Protein AF-0000000080269455 (afdb_homodimer)

Sequence (176 aa):
MIITDNETVNAAEDLIRRHKEQRPEKPRTVQAILARYNQAISQYQDLMQAQVDNREQRVMLYSEIKTLGWCLGREEAKIVKEINTPVKMIITDNETVNAAEDLIRRHKEQRPEKPRTVQAILARYNQAISQYQDLMQAQVDNREQRVMLYSEIKTLGWCLGREEAKIVKEINTPVK

Nearest PDB structures (foldseek):
  2js5-assembly1_B  TM=6.757E-01  e=8.408E+00  Methylococcus capsulatus
  2js5-assembly1_B  TM=6.756E-01  e=8.408E+00  Methylococcus capsulatus

Foldseek 3Di:
DPCPDPVVVVVVVVVCVVVVVVPDDDDDDLVVLVVVLVVLLQVLVVVVPDPDPPPVVNVVSLVSNQVSCVVNVHDPVVSVVSSPDDDD/DPCPDPVVVVVVVVVCVVVVVVPDDDDDDLVVLVVVLVVLLQVLVVVVPDPDPPPVVNVVSLVSNQVSCVVNVHDPVVSVVSSPDDDD

Organism: Selenomonas ruminantium (NCBI:txid971)

Radius of gyration: 21.66 Å; Cα contacts (8 Å, |Δi|>4): 155; chains: 2; bounding box: 38×46×92 Å

pLDDT: mean 83.32, std 17.13, range [28.56, 98.62]

Structure (mmCIF, N/CA/C/O backbone):
data_AF-0000000080269455-model_v1
#
loop_
_entity.id
_entity.type
_entity.pdbx_description
1 polymer 'Uncharacterized protein'
#
loop_
_atom_site.group_PDB
_atom_site.id
_atom_site.type_symbol
_atom_site.label_atom_id
_atom_site.label_alt_id
_atom_site.label_comp_id
_atom_site.label_asym_id
_atom_site.label_entity_id
_atom_site.label_seq_id
_atom_site.pdbx_PDB_ins_code
_atom_site.Cartn_x
_atom_site.Cartn_y
_atom_site.Cartn_z
_atom_site.occupancy
_atom_site.B_iso_or_equiv
_atom_site.auth_seq_id
_atom_site.auth_comp_id
_atom_site.auth_asym_id
_atom_site.auth_atom_id
_atom_site.pdbx_PDB_model_num
ATOM 1 N N . MET A 1 1 ? 16.5 13.227 45.312 1 29.19 1 MET A N 1
ATOM 2 C CA . MET A 1 1 ? 15.383 12.953 44.406 1 29.19 1 MET A CA 1
ATOM 3 C C . MET A 1 1 ? 15.5 13.758 43.125 1 29.19 1 MET A C 1
ATOM 5 O O . MET A 1 1 ? 15.508 14.984 43.156 1 29.19 1 MET A O 1
ATOM 9 N N . ILE A 1 2 ? 16.328 13.305 42.062 1 39.25 2 ILE A N 1
ATOM 10 C CA . ILE A 1 2 ? 16.594 14.031 40.844 1 39.25 2 ILE A CA 1
ATOM 11 C C . ILE A 1 2 ? 15.273 14.453 40.188 1 39.25 2 ILE A C 1
ATOM 13 O O . ILE A 1 2 ? 14.445 13.609 39.844 1 39.25 2 ILE A O 1
ATOM 17 N N . ILE A 1 3 ? 14.625 15.516 40.562 1 45.03 3 ILE A N 1
ATOM 18 C CA . ILE A 1 3 ? 13.414 16.125 40.031 1 45.03 3 ILE A CA 1
ATOM 19 C C . ILE A 1 3 ? 13.586 16.391 38.531 1 45.03 3 ILE A C 1
ATOM 21 O O . ILE A 1 3 ? 14.375 17.25 38.125 1 45.03 3 ILE A O 1
ATOM 25 N N . THR A 1 4 ? 13.719 15.406 37.75 1 55 4 THR A N 1
ATOM 26 C CA . THR A 1 4 ? 13.719 15.625 36.312 1 55 4 THR A CA 1
ATOM 27 C C . THR A 1 4 ? 12.469 16.375 35.875 1 55 4 THR A C 1
ATOM 29 O O . THR A 1 4 ? 11.344 15.906 36.094 1 55 4 THR A O 1
ATOM 32 N N . ASP A 1 5 ? 12.5 17.672 35.875 1 55.44 5 ASP A N 1
ATOM 33 C CA . ASP A 1 5 ? 11.43 18.625 35.594 1 55.44 5 ASP A CA 1
ATOM 34 C C . ASP A 1 5 ? 10.711 18.266 34.312 1 55.44 5 ASP A C 1
ATOM 36 O O . ASP A 1 5 ? 11.336 17.844 33.344 1 55.44 5 ASP A O 1
ATOM 40 N N . ASN A 1 6 ? 9.469 17.984 34.438 1 66.44 6 ASN A N 1
ATOM 41 C CA . ASN A 1 6 ? 8.523 17.641 33.406 1 66.44 6 ASN A CA 1
ATOM 42 C C . ASN A 1 6 ? 8.789 18.453 32.125 1 66.44 6 ASN A C 1
ATOM 44 O O . ASN A 1 6 ? 8.594 17.953 31.016 1 66.44 6 ASN A O 1
ATOM 48 N N . GLU A 1 7 ? 9.297 19.625 32.344 1 65.38 7 GLU A N 1
ATOM 49 C CA . GLU A 1 7 ? 9.555 20.5 31.203 1 65.38 7 GLU A CA 1
ATOM 50 C C . GLU A 1 7 ? 10.727 20 30.375 1 65.38 7 GLU A C 1
ATOM 52 O O . GLU A 1 7 ? 10.695 20.062 29.141 1 65.38 7 GLU A O 1
ATOM 57 N N . THR A 1 8 ? 11.641 19.594 31.094 1 67.5 8 THR A N 1
ATOM 58 C CA . THR A 1 8 ? 12.836 19.078 30.422 1 67.5 8 THR A CA 1
ATOM 59 C C . THR A 1 8 ? 12.523 17.797 29.672 1 67.5 8 THR A C 1
ATOM 61 O O . THR A 1 8 ? 13.008 17.594 28.562 1 67.5 8 THR A O 1
ATOM 64 N N . VAL A 1 9 ? 11.672 16.969 30.375 1 64.81 9 VAL A N 1
ATOM 65 C CA . VAL A 1 9 ? 11.273 15.727 29.734 1 64.81 9 VAL A CA 1
ATOM 66 C C . VAL A 1 9 ? 10.438 16.031 28.484 1 64.81 9 VAL A C 1
ATOM 68 O O . VAL A 1 9 ? 10.625 15.398 27.438 1 64.81 9 VAL A O 1
ATOM 71 N N . ASN A 1 10 ? 9.625 17 28.594 1 64.94 10 ASN A N 1
ATOM 72 C CA . ASN A 1 10 ? 8.812 17.391 27.453 1 64.94 10 ASN A CA 1
ATOM 73 C C . ASN A 1 10 ? 9.664 17.984 26.328 1 64.94 10 ASN A C 1
ATOM 75 O O . ASN A 1 10 ? 9.422 17.719 25.156 1 64.94 10 ASN A O 1
ATOM 79 N N . ALA A 1 11 ? 10.594 18.75 26.812 1 66.81 11 ALA A N 1
ATOM 80 C CA . ALA A 1 11 ? 11.508 19.359 25.844 1 66.81 11 ALA A CA 1
ATOM 81 C C . ALA A 1 11 ? 12.344 18.297 25.141 1 66.81 11 ALA A C 1
ATOM 83 O O . ALA A 1 11 ? 12.594 18.375 23.922 1 66.81 11 ALA A O 1
ATOM 84 N N . ALA A 1 12 ? 12.82 17.375 25.906 1 66.25 12 ALA A N 1
ATOM 85 C CA . ALA A 1 12 ? 13.602 16.297 25.344 1 66.25 12 ALA A CA 1
ATOM 86 C C . ALA A 1 12 ? 12.758 15.438 24.406 1 66.25 12 ALA A C 1
ATOM 88 O O . ALA A 1 12 ? 13.227 15.031 23.344 1 66.25 12 ALA A O 1
ATOM 89 N N . GLU A 1 13 ? 11.531 15.18 24.766 1 62.47 13 GLU A N 1
ATOM 90 C CA . GLU A 1 13 ? 10.625 14.422 23.906 1 62.47 13 GLU A CA 1
ATOM 91 C C . GLU A 1 13 ? 10.344 15.156 22.594 1 62.47 13 GLU A C 1
ATOM 93 O O . GLU A 1 13 ? 10.289 14.547 21.531 1 62.47 13 GLU A O 1
ATOM 98 N N . ASP A 1 14 ? 10.227 16.453 22.766 1 59.59 14 ASP A N 1
ATOM 99 C CA . ASP A 1 14 ? 10.016 17.297 21.578 1 59.59 14 ASP A CA 1
ATOM 100 C C . ASP A 1 14 ? 11.242 17.266 20.672 1 59.59 14 ASP A C 1
ATOM 102 O O . ASP A 1 14 ? 11.109 17.219 19.453 1 59.59 14 ASP A O 1
ATOM 106 N N . LEU A 1 15 ? 12.375 17.422 21.344 1 61.53 15 LEU A N 1
ATOM 107 C CA . LEU A 1 15 ? 13.617 17.359 20.578 1 61.53 15 LEU A CA 1
ATOM 108 C C . LEU A 1 15 ? 13.758 16.016 19.875 1 61.53 15 LEU A C 1
ATOM 110 O O . LEU A 1 15 ? 14.18 15.953 18.719 1 61.53 15 LEU A O 1
ATOM 114 N N . ILE A 1 16 ? 13.508 15 20.672 1 58.75 16 ILE A N 1
ATOM 115 C CA . ILE A 1 16 ? 13.57 13.656 20.109 1 58.75 16 ILE A CA 1
ATOM 116 C C . ILE A 1 16 ? 12.562 13.531 18.969 1 58.75 16 ILE A C 1
ATOM 118 O O . ILE A 1 16 ? 12.875 12.969 17.922 1 58.75 16 ILE A O 1
ATOM 122 N N . ARG A 1 17 ? 11.391 14.047 19.219 1 57.94 17 ARG A N 1
ATOM 123 C CA . ARG A 1 17 ? 10.367 14.039 18.172 1 57.94 17 ARG A CA 1
ATOM 124 C C . ARG A 1 17 ? 10.82 14.836 16.953 1 57.94 17 ARG A C 1
ATOM 126 O O . ARG A 1 17 ? 10.672 14.383 15.828 1 57.94 17 ARG A O 1
ATOM 133 N N . ARG A 1 18 ? 11.297 16.047 17.25 1 56.91 18 ARG A N 1
ATOM 134 C CA . ARG A 1 18 ? 11.812 16.875 16.156 1 56.91 18 ARG A CA 1
ATOM 135 C C . ARG A 1 18 ? 12.953 16.172 15.43 1 56.91 18 ARG A C 1
ATOM 137 O O . ARG A 1 18 ? 13.031 16.234 14.203 1 56.91 18 ARG A O 1
ATOM 144 N N . HIS A 1 19 ? 13.812 15.711 16.297 1 57.62 19 HIS A N 1
ATOM 145 C CA . HIS A 1 19 ? 14.93 15 15.695 1 57.62 19 HIS A CA 1
ATOM 146 C C . HIS A 1 19 ? 14.453 13.781 14.906 1 57.62 19 HIS A C 1
ATOM 148 O O . HIS A 1 19 ? 14.992 13.477 13.844 1 57.62 19 HIS A O 1
ATOM 154 N N . LYS A 1 20 ? 13.656 13.125 15.68 1 56.22 20 LYS A N 1
ATOM 155 C CA . LYS A 1 20 ? 13.07 11.977 14.992 1 56.22 20 LYS A CA 1
ATOM 156 C C . LYS A 1 20 ? 12.344 12.414 13.719 1 56.22 20 LYS A C 1
ATOM 158 O O . LYS A 1 20 ? 12.438 11.742 12.688 1 56.22 20 LYS A O 1
ATOM 163 N N . GLU A 1 21 ? 11.539 13.445 13.969 1 56.03 21 GLU A N 1
ATOM 164 C CA . GLU A 1 21 ? 10.836 14.016 12.828 1 56.03 21 GLU A CA 1
ATOM 165 C C . GLU A 1 21 ? 11.812 14.492 11.758 1 56.03 21 GLU A C 1
ATOM 167 O O . GLU A 1 21 ? 11.484 14.531 10.57 1 56.03 21 GLU A O 1
ATOM 172 N N . GLN A 1 22 ? 12.914 14.961 12.367 1 56.25 22 GLN A N 1
ATOM 173 C CA . GLN A 1 22 ? 13.93 15.5 11.461 1 56.25 22 GLN A CA 1
ATOM 174 C C . GLN A 1 22 ? 14.82 14.391 10.914 1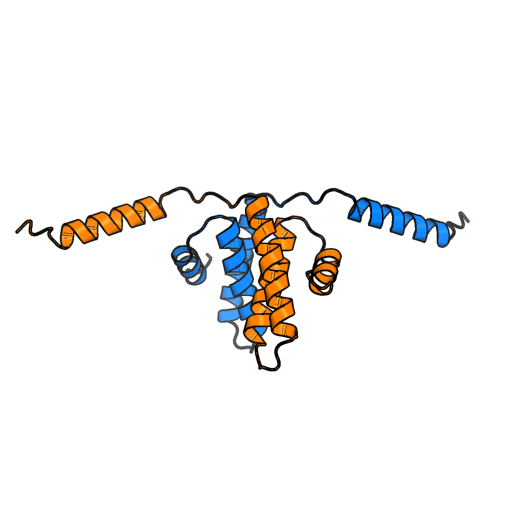 56.25 22 GLN A C 1
ATOM 176 O O . GLN A 1 22 ? 15.688 14.641 10.07 1 56.25 22 GLN A O 1
ATOM 181 N N . ARG A 1 23 ? 14.82 13.336 11.633 1 58.88 23 ARG A N 1
ATOM 182 C CA . ARG A 1 23 ? 15.688 12.312 11.047 1 58.88 23 ARG A CA 1
ATOM 183 C C . ARG A 1 23 ? 15.227 11.938 9.641 1 58.88 23 ARG A C 1
ATOM 185 O O . ARG A 1 23 ? 14.031 11.758 9.406 1 58.88 23 ARG A O 1
ATOM 192 N N . PRO A 1 24 ? 16.156 11.961 8.812 1 66.31 24 PRO A N 1
ATOM 193 C CA . PRO A 1 24 ? 15.805 11.688 7.414 1 66.31 24 PRO A CA 1
ATOM 194 C C . PRO A 1 24 ? 15.07 10.359 7.242 1 66.31 24 PRO A C 1
ATOM 196 O O . PRO A 1 24 ? 15.438 9.359 7.867 1 66.31 24 PRO A O 1
ATOM 199 N N . GLU A 1 25 ? 13.93 10.406 6.844 1 80.56 25 GLU A N 1
ATOM 200 C CA . GLU A 1 25 ? 13.188 9.203 6.477 1 80.56 25 GLU A CA 1
ATOM 201 C C . GLU A 1 25 ? 14.008 8.305 5.559 1 80.56 25 GLU A C 1
ATOM 203 O O . GLU A 1 25 ? 14.562 8.773 4.562 1 80.56 25 GLU A O 1
ATOM 208 N N . LYS A 1 26 ? 14.352 7.133 6.125 1 90.81 26 LYS A N 1
ATOM 209 C CA . LYS A 1 26 ? 15.039 6.16 5.285 1 90.81 26 LYS A CA 1
ATOM 210 C C . LYS A 1 26 ? 14.062 5.164 4.676 1 90.81 26 LYS A C 1
ATOM 212 O O . LYS A 1 26 ? 13.336 4.477 5.398 1 90.81 26 LYS A O 1
ATOM 217 N N . PRO A 1 27 ? 14.008 5.145 3.334 1 94.62 27 PRO A N 1
ATOM 218 C CA . PRO A 1 27 ? 13.125 4.176 2.686 1 94.62 27 PRO A CA 1
ATOM 219 C C . PRO A 1 27 ? 13.406 2.736 3.104 1 94.62 27 PRO A C 1
ATOM 221 O O . PRO A 1 27 ? 14.555 2.395 3.402 1 94.62 27 PRO A O 1
ATOM 224 N N . ARG A 1 28 ? 12.383 1.957 3.164 1 95.75 28 ARG A N 1
ATOM 225 C CA . ARG A 1 28 ? 12.523 0.536 3.469 1 95.75 28 ARG A CA 1
ATOM 226 C C . ARG A 1 28 ? 13.297 -0.187 2.371 1 95.75 28 ARG A C 1
ATOM 228 O O . ARG A 1 28 ? 13.203 0.174 1.196 1 95.75 28 ARG A O 1
ATOM 235 N N . THR A 1 29 ? 14.023 -1.188 2.855 1 94.62 29 THR A N 1
ATOM 236 C CA . THR A 1 29 ? 14.75 -2.008 1.895 1 94.62 29 THR A CA 1
ATOM 237 C C . THR A 1 29 ? 13.797 -2.891 1.098 1 94.62 29 THR A C 1
ATOM 239 O O . THR A 1 29 ? 12.664 -3.127 1.522 1 94.62 29 THR A O 1
ATOM 242 N N . VAL A 1 30 ? 14.25 -3.314 0.017 1 93.94 30 VAL A N 1
ATOM 243 C CA . VAL A 1 30 ? 13.461 -4.211 -0.82 1 93.94 30 VAL A CA 1
ATOM 244 C C . VAL A 1 30 ? 13.102 -5.469 -0.034 1 93.94 30 VAL A C 1
ATOM 246 O O . VAL A 1 30 ? 11.992 -5.984 -0.152 1 93.94 30 VAL A O 1
ATOM 249 N N . GLN A 1 31 ? 14.047 -5.984 0.737 1 96.06 31 GLN A N 1
ATOM 250 C CA . GLN A 1 31 ? 13.812 -7.18 1.538 1 96.06 31 GLN A CA 1
ATOM 251 C C . GLN A 1 31 ? 12.68 -6.961 2.533 1 96.06 31 GLN A C 1
ATOM 253 O O . GLN A 1 31 ? 11.836 -7.84 2.73 1 96.06 31 GLN A O 1
ATOM 258 N N . ALA A 1 32 ? 12.695 -5.801 3.088 1 97.06 32 ALA A N 1
ATOM 259 C CA . ALA A 1 32 ? 11.633 -5.469 4.035 1 97.06 32 ALA A CA 1
ATOM 260 C C . ALA A 1 32 ? 10.281 -5.395 3.334 1 97.06 32 ALA A C 1
ATOM 262 O O . ALA A 1 32 ? 9.273 -5.879 3.859 1 97.06 32 ALA A O 1
ATOM 263 N N . ILE A 1 33 ? 10.289 -4.773 2.201 1 97.81 33 ILE A N 1
ATOM 264 C CA . ILE A 1 33 ? 9.062 -4.645 1.428 1 97.81 33 ILE A CA 1
ATOM 265 C C . ILE A 1 33 ? 8.562 -6.027 1.013 1 97.81 33 ILE A C 1
ATOM 267 O O . ILE A 1 33 ? 7.367 -6.32 1.115 1 97.81 33 ILE A O 1
ATOM 271 N N . LEU A 1 34 ? 9.477 -6.91 0.673 1 96.69 34 LEU A N 1
ATOM 272 C CA . LEU A 1 34 ? 9.109 -8.273 0.286 1 96.69 34 LEU A CA 1
ATOM 273 C C . LEU A 1 34 ? 8.539 -9.039 1.473 1 96.69 34 LEU A C 1
ATOM 275 O O . LEU A 1 34 ? 7.551 -9.766 1.329 1 96.69 34 LEU A O 1
ATOM 279 N N . ALA A 1 35 ? 9.148 -8.961 2.539 1 98 35 ALA A N 1
ATOM 280 C CA . ALA A 1 35 ? 8.664 -9.641 3.736 1 98 35 ALA A CA 1
ATOM 281 C C . ALA A 1 35 ? 7.242 -9.211 4.078 1 98 35 ALA A C 1
ATOM 283 O O . ALA A 1 35 ? 6.391 -10.047 4.387 1 98 35 ALA A O 1
ATOM 284 N N . ARG A 1 36 ? 6.953 -7.914 4.027 1 98.31 36 ARG A N 1
ATOM 285 C CA . ARG A 1 36 ? 5.621 -7.398 4.316 1 98.31 36 ARG A CA 1
ATOM 286 C C . ARG A 1 36 ? 4.617 -7.848 3.26 1 98.31 36 ARG A C 1
ATOM 288 O O . ARG A 1 36 ? 3.457 -8.125 3.574 1 98.31 36 ARG A O 1
ATOM 295 N N . TYR A 1 37 ? 5.098 -7.91 2.111 1 98.06 37 TYR A N 1
ATOM 296 C CA . TYR A 1 37 ? 4.266 -8.383 1.01 1 98.06 37 TYR A CA 1
ATOM 297 C C . TYR A 1 37 ? 3.785 -9.805 1.261 1 98.06 37 TYR A C 1
ATOM 299 O O . TYR A 1 37 ? 2.586 -10.086 1.193 1 98.06 37 TYR A O 1
ATOM 307 N N . ASN A 1 38 ? 4.66 -10.625 1.57 1 97.44 38 ASN A N 1
ATOM 308 C CA . ASN A 1 38 ? 4.324 -12.016 1.834 1 97.44 38 ASN A CA 1
ATOM 309 C C . ASN A 1 38 ? 3.432 -12.156 3.062 1 97.44 38 ASN A C 1
ATOM 311 O O . ASN A 1 38 ? 2.49 -12.953 3.064 1 97.44 38 ASN A O 1
ATOM 315 N N . GLN A 1 39 ? 3.729 -11.438 4.059 1 97.94 39 GLN A N 1
ATOM 316 C CA . GLN A 1 39 ? 2.92 -11.445 5.273 1 97.94 39 GLN A CA 1
ATOM 317 C C . GLN A 1 39 ? 1.487 -11.016 4.984 1 97.94 39 GLN A C 1
ATOM 319 O O . GLN A 1 39 ? 0.536 -11.625 5.477 1 97.94 39 GLN A O 1
ATOM 324 N N . ALA A 1 40 ? 1.339 -9.945 4.215 1 97.94 40 ALA A N 1
ATOM 325 C CA . ALA A 1 40 ? 0.015 -9.43 3.879 1 97.94 40 ALA A CA 1
ATOM 326 C C . ALA A 1 40 ? -0.793 -10.453 3.094 1 97.94 40 ALA A C 1
ATOM 328 O O . ALA A 1 40 ? -1.994 -10.617 3.324 1 97.94 40 ALA A O 1
ATOM 329 N N . ILE A 1 41 ? -0.141 -11.133 2.197 1 97.62 41 ILE A N 1
ATOM 330 C CA . ILE A 1 41 ? -0.819 -12.164 1.418 1 97.62 41 ILE A CA 1
ATOM 331 C C . ILE A 1 41 ? -1.335 -13.258 2.348 1 97.62 41 ILE A C 1
ATOM 333 O O . ILE A 1 41 ? -2.49 -13.68 2.242 1 97.62 41 ILE A O 1
ATOM 337 N N . SER A 1 42 ? -0.46 -13.711 3.221 1 96.5 42 SER A N 1
ATOM 338 C CA . SER A 1 42 ? -0.854 -14.734 4.176 1 96.5 42 SER A CA 1
ATOM 339 C C . SER A 1 42 ? -2.051 -14.289 5.008 1 96.5 42 SER A C 1
ATOM 341 O O . SER A 1 42 ? -3.004 -15.055 5.191 1 96.5 42 SER A O 1
ATOM 343 N N . GLN A 1 43 ? -2.061 -13.109 5.5 1 96 43 GLN A N 1
ATOM 344 C CA . GLN A 1 43 ? -3.148 -12.57 6.309 1 96 43 GLN A CA 1
ATOM 345 C C . GLN A 1 43 ? -4.445 -12.492 5.504 1 96 43 GLN A C 1
ATOM 347 O O . GLN A 1 43 ? -5.52 -12.797 6.02 1 96 43 GLN A O 1
ATOM 352 N N . TYR A 1 44 ? -4.297 -12.062 4.312 1 95.81 44 TYR A N 1
ATOM 353 C CA . TYR A 1 44 ? -5.465 -11.961 3.445 1 95.81 44 TYR A CA 1
ATOM 354 C C . TYR A 1 44 ? -6.105 -13.32 3.223 1 95.81 44 TYR A C 1
ATOM 356 O O . TYR A 1 44 ? -7.328 -13.469 3.326 1 95.81 44 TYR A O 1
ATOM 364 N N . GLN A 1 45 ? -5.281 -14.289 2.918 1 94.44 45 GLN A N 1
ATOM 365 C CA . GLN A 1 45 ? -5.777 -15.641 2.689 1 94.44 45 GLN A CA 1
ATOM 366 C C . GLN A 1 45 ? -6.434 -16.203 3.945 1 94.44 45 GLN A C 1
ATOM 368 O O . GLN A 1 45 ? -7.477 -16.859 3.865 1 94.44 45 GLN A O 1
ATOM 373 N N . ASP A 1 46 ? -5.863 -15.945 5.082 1 93.12 46 ASP A N 1
ATOM 374 C CA . ASP A 1 46 ? -6.461 -16.359 6.348 1 93.12 46 ASP A CA 1
ATOM 375 C C . ASP A 1 46 ? -7.84 -15.734 6.535 1 93.12 46 ASP A C 1
ATOM 377 O O . ASP A 1 46 ? -8.781 -16.406 6.953 1 93.12 46 ASP A O 1
ATOM 381 N N . LEU A 1 47 ? -7.926 -14.398 6.223 1 92.38 47 LEU A N 1
ATOM 382 C CA . LEU A 1 47 ? -9.188 -13.68 6.387 1 92.38 47 LEU A CA 1
ATOM 383 C C . LEU A 1 47 ? -10.25 -14.227 5.434 1 92.38 47 LEU A C 1
ATOM 385 O O . LEU A 1 47 ? -11.43 -14.266 5.777 1 92.38 47 LEU A O 1
ATOM 389 N N . MET A 1 48 ? -9.789 -14.586 4.281 1 90.5 48 MET A N 1
ATOM 390 C CA . MET A 1 48 ? -10.711 -15.117 3.285 1 90.5 48 MET A CA 1
ATOM 391 C C . MET A 1 48 ? -11.32 -16.438 3.75 1 90.5 48 MET A C 1
ATOM 393 O O . MET A 1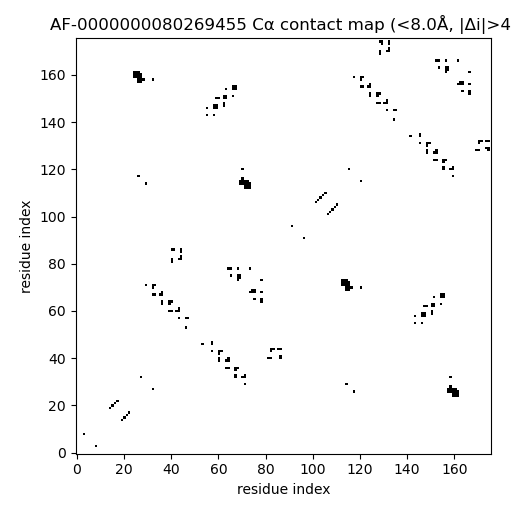 48 ? -12.461 -16.75 3.404 1 90.5 48 MET A O 1
ATOM 397 N N . GLN A 1 49 ? -10.625 -17.125 4.531 1 88.56 49 GLN A N 1
ATOM 398 C CA . GLN A 1 49 ? -11.094 -18.406 5.031 1 88.56 49 GLN A CA 1
ATOM 399 C C . GLN A 1 49 ? -11.938 -18.234 6.289 1 88.56 49 GLN A C 1
ATOM 401 O O . GLN A 1 49 ? -12.672 -19.156 6.68 1 88.56 49 GLN A O 1
ATOM 406 N N . ALA A 1 50 ? -11.836 -17.031 6.809 1 83.88 50 ALA A N 1
ATOM 407 C CA . ALA A 1 50 ? -12.547 -16.797 8.062 1 83.88 50 ALA A CA 1
ATOM 408 C C . ALA A 1 50 ? -14.039 -16.594 7.816 1 83.88 50 ALA A C 1
ATOM 410 O O . ALA A 1 50 ? -14.438 -16.078 6.777 1 83.88 50 ALA A O 1
ATOM 411 N N . GLN A 1 51 ? -14.883 -17.078 8.539 1 76 51 GLN A N 1
ATOM 412 C CA . GLN A 1 51 ? -16.344 -17.047 8.461 1 76 51 GLN A CA 1
ATOM 413 C C . GLN A 1 51 ? -16.906 -15.789 9.102 1 76 51 GLN A C 1
ATOM 415 O O . GLN A 1 51 ? -18.062 -15.758 9.523 1 76 51 GLN A O 1
ATOM 420 N N . VAL A 1 52 ? -16.156 -14.75 9.273 1 77.56 52 VAL A N 1
ATOM 421 C CA . VAL A 1 52 ? -16.625 -13.5 9.867 1 77.56 52 VAL A CA 1
ATOM 422 C C . VAL A 1 52 ? -16.562 -12.375 8.828 1 77.56 52 VAL A C 1
ATOM 424 O O . VAL A 1 52 ? -15.797 -12.469 7.859 1 77.56 52 VAL A O 1
ATOM 427 N N . ASP A 1 53 ? -17.484 -11.406 9.023 1 79.31 53 ASP A N 1
ATOM 428 C CA . ASP A 1 53 ? -17.469 -10.25 8.125 1 79.31 53 ASP A CA 1
ATOM 429 C C . ASP A 1 53 ? -16.219 -9.406 8.328 1 79.31 53 ASP A C 1
ATOM 431 O O . ASP A 1 53 ? -16.094 -8.711 9.336 1 79.31 53 ASP A O 1
ATOM 435 N N . ASN A 1 54 ? -15.234 -9.539 7.48 1 86.44 54 ASN A N 1
ATOM 436 C CA . ASN A 1 54 ? -13.969 -8.82 7.508 1 86.44 54 ASN A CA 1
ATOM 437 C C . ASN A 1 54 ? -13.719 -8.086 6.195 1 86.44 54 ASN A C 1
ATOM 439 O O . ASN A 1 54 ? -12.57 -7.98 5.75 1 86.44 54 ASN A O 1
ATOM 443 N N . ARG A 1 55 ? -14.75 -7.57 5.684 1 87.19 55 ARG A N 1
ATOM 444 C CA . ARG A 1 55 ? -14.633 -7.023 4.336 1 87.19 55 ARG A CA 1
ATOM 445 C C . ARG A 1 55 ? -13.656 -5.855 4.297 1 87.19 55 ARG A C 1
ATOM 447 O O . ARG A 1 55 ? -12.789 -5.797 3.426 1 87.19 55 ARG A O 1
ATOM 454 N N . GLU A 1 56 ? -13.805 -4.906 5.258 1 89.69 56 GLU A N 1
ATOM 455 C CA . GLU A 1 56 ? -12.938 -3.732 5.25 1 89.69 56 GLU A CA 1
ATOM 456 C C . GLU A 1 56 ? -11.477 -4.125 5.422 1 89.69 56 GLU A C 1
ATOM 458 O O . GLU A 1 56 ? -10.602 -3.586 4.746 1 89.69 56 GLU A O 1
ATOM 463 N N . GLN A 1 57 ? -11.234 -5.043 6.285 1 92.88 57 GLN A N 1
ATOM 464 C CA . GLN A 1 57 ? -9.867 -5.516 6.488 1 92.88 57 GLN A CA 1
ATOM 465 C C . GLN A 1 57 ? -9.32 -6.176 5.227 1 92.88 57 GLN A C 1
ATOM 467 O O . GLN A 1 57 ? -8.164 -5.957 4.859 1 92.88 57 GLN A O 1
ATOM 472 N N . ARG A 1 58 ? -10.188 -6.91 4.559 1 93.88 58 ARG A N 1
ATOM 473 C CA . ARG A 1 58 ? -9.773 -7.57 3.324 1 93.88 58 ARG A CA 1
ATOM 474 C C . ARG A 1 58 ? -9.453 -6.547 2.238 1 93.88 58 ARG A C 1
ATOM 476 O O . ARG A 1 58 ? -8.461 -6.688 1.521 1 93.88 58 ARG A O 1
ATOM 483 N N . VAL A 1 59 ? -10.281 -5.543 2.18 1 94.56 59 VAL A N 1
ATOM 484 C CA . VAL A 1 59 ? -10.078 -4.492 1.188 1 94.56 59 VAL A CA 1
ATOM 485 C C . VAL A 1 59 ? -8.766 -3.758 1.474 1 94.56 59 VAL A C 1
ATOM 487 O O . VAL A 1 59 ? -7.984 -3.488 0.557 1 94.56 59 VAL A O 1
ATOM 490 N N . MET A 1 60 ? -8.492 -3.514 2.756 1 96.69 60 MET A N 1
ATOM 491 C CA . MET A 1 60 ? -7.266 -2.828 3.15 1 96.69 60 MET A CA 1
ATOM 492 C C . MET A 1 60 ? -6.039 -3.682 2.838 1 96.69 60 MET A C 1
ATOM 494 O O . MET A 1 60 ? -5.051 -3.18 2.301 1 96.69 60 MET A O 1
ATOM 498 N N . LEU A 1 61 ? -6.188 -4.945 3.107 1 96.88 61 LEU A N 1
ATOM 499 C CA . LEU A 1 61 ? -5.066 -5.848 2.865 1 96.88 61 LEU A CA 1
ATOM 500 C C . LEU A 1 61 ? -4.82 -6.02 1.371 1 96.88 61 LEU A C 1
ATOM 502 O O . LEU A 1 61 ? -3.672 -6.059 0.927 1 96.88 61 LEU A O 1
ATOM 506 N N . TYR A 1 62 ? -5.887 -6.145 0.636 1 97 62 TYR A N 1
ATOM 507 C CA . TYR A 1 62 ? -5.762 -6.258 -0.813 1 97 62 TYR A CA 1
ATOM 508 C C . TYR A 1 62 ? -5.043 -5.043 -1.394 1 97 62 TYR A C 1
ATOM 510 O O . TYR A 1 62 ? -4.133 -5.188 -2.211 1 97 62 TYR A O 1
ATOM 518 N N . SER A 1 63 ? -5.414 -3.904 -0.979 1 97.94 63 SER A N 1
ATOM 519 C CA . SER A 1 63 ? -4.762 -2.678 -1.43 1 97.94 63 SER A CA 1
ATOM 520 C C . SER A 1 63 ? -3.293 -2.652 -1.027 1 97.94 63 SER A C 1
ATOM 522 O O . SER A 1 63 ? -2.436 -2.244 -1.813 1 97.94 63 SER A O 1
ATOM 524 N N . GLU A 1 64 ? -2.988 -3.016 0.168 1 98.56 64 GLU A N 1
ATOM 525 C CA . GLU A 1 64 ? -1.607 -3.094 0.639 1 98.56 64 GLU A CA 1
ATOM 526 C C . GLU A 1 64 ? -0.778 -4.027 -0.238 1 98.56 64 GLU A C 1
ATOM 528 O O . GLU A 1 64 ? 0.325 -3.674 -0.66 1 98.56 64 GLU A O 1
ATOM 533 N N . ILE A 1 65 ? -1.349 -5.184 -0.49 1 98.56 65 ILE A N 1
ATOM 534 C CA . ILE A 1 65 ? -0.646 -6.172 -1.3 1 98.56 65 ILE A CA 1
ATOM 535 C C . ILE A 1 65 ? -0.371 -5.602 -2.689 1 98.56 65 ILE A C 1
ATOM 537 O O . ILE A 1 65 ? 0.751 -5.688 -3.191 1 98.56 65 ILE A O 1
ATOM 541 N N . LYS A 1 66 ? -1.361 -5.027 -3.295 1 98.19 66 LYS A N 1
ATOM 542 C CA . LYS A 1 66 ? -1.205 -4.434 -4.621 1 98.19 66 LYS A CA 1
ATOM 543 C C . LYS A 1 66 ? -0.14 -3.342 -4.613 1 98.19 66 LYS A C 1
ATOM 545 O O . LYS A 1 66 ? 0.673 -3.254 -5.535 1 98.19 66 LYS A O 1
ATOM 550 N N . THR A 1 67 ? -0.114 -2.537 -3.578 1 98.62 67 THR A N 1
ATOM 551 C CA . THR A 1 67 ? 0.829 -1.433 -3.443 1 98.62 67 THR A CA 1
ATOM 552 C C . THR A 1 67 ? 2.25 -1.956 -3.246 1 98.62 67 THR A C 1
ATOM 554 O O . THR A 1 67 ? 3.182 -1.499 -3.91 1 98.62 67 THR A O 1
ATOM 557 N N . LEU A 1 68 ? 2.395 -2.896 -2.342 1 98.62 68 LEU A N 1
ATOM 558 C CA . LEU A 1 68 ? 3.701 -3.494 -2.102 1 98.62 68 LEU A CA 1
ATOM 559 C C . LEU A 1 68 ? 4.223 -4.188 -3.355 1 98.62 68 LEU A C 1
ATOM 561 O O . LEU A 1 68 ? 5.398 -4.055 -3.701 1 98.62 68 LEU A O 1
ATOM 565 N N . GLY A 1 69 ? 3.344 -4.938 -4.012 1 98.31 69 GLY A N 1
ATOM 566 C CA . GLY A 1 69 ? 3.727 -5.547 -5.273 1 98.31 69 GLY A CA 1
ATOM 567 C C . GLY A 1 69 ? 4.211 -4.543 -6.301 1 98.31 69 GLY A C 1
ATOM 568 O O . GLY A 1 69 ? 5.215 -4.77 -6.977 1 98.31 69 GLY A O 1
ATOM 569 N N . TRP A 1 70 ? 3.502 -3.461 -6.426 1 97.56 70 TRP A N 1
ATOM 570 C CA . TRP A 1 70 ? 3.908 -2.381 -7.32 1 97.56 70 TRP A CA 1
ATOM 571 C C . TRP A 1 70 ? 5.289 -1.855 -6.945 1 97.56 70 TRP A C 1
ATOM 573 O O . TRP A 1 70 ? 6.133 -1.634 -7.816 1 97.56 70 TRP A O 1
ATOM 583 N N . CYS A 1 71 ? 5.57 -1.631 -5.672 1 97.94 71 CYS A N 1
ATOM 584 C CA . CYS A 1 71 ? 6.871 -1.159 -5.207 1 97.94 71 CYS A CA 1
ATOM 585 C C . CYS A 1 71 ? 7.977 -2.131 -5.602 1 97.94 71 CYS A C 1
ATOM 587 O O . CYS A 1 71 ? 9.102 -1.718 -5.879 1 97.94 71 CYS A O 1
ATOM 589 N N . LEU A 1 72 ? 7.637 -3.375 -5.59 1 97.31 72 LEU A N 1
ATOM 590 C CA . LEU A 1 72 ? 8.602 -4.422 -5.91 1 97.31 72 LEU A CA 1
ATOM 591 C C . LEU A 1 72 ? 8.781 -4.555 -7.418 1 97.31 72 LEU A C 1
ATOM 593 O O . LEU A 1 72 ? 9.688 -5.25 -7.883 1 97.31 72 LEU A O 1
ATOM 597 N N . GLY A 1 73 ? 7.902 -3.889 -8.148 1 95.94 73 GLY A N 1
ATOM 598 C CA . GLY A 1 73 ? 7.977 -3.965 -9.602 1 95.94 73 GLY A CA 1
ATOM 599 C C . GLY A 1 73 ? 7.227 -5.152 -10.18 1 95.94 73 GLY A C 1
ATOM 600 O O . GLY A 1 73 ? 7.457 -5.539 -11.32 1 95.94 73 GLY A O 1
ATOM 601 N N . ARG A 1 74 ? 6.32 -5.719 -9.445 1 94.56 74 ARG A N 1
ATOM 602 C CA . ARG A 1 74 ? 5.562 -6.883 -9.891 1 94.56 74 ARG A CA 1
ATOM 603 C C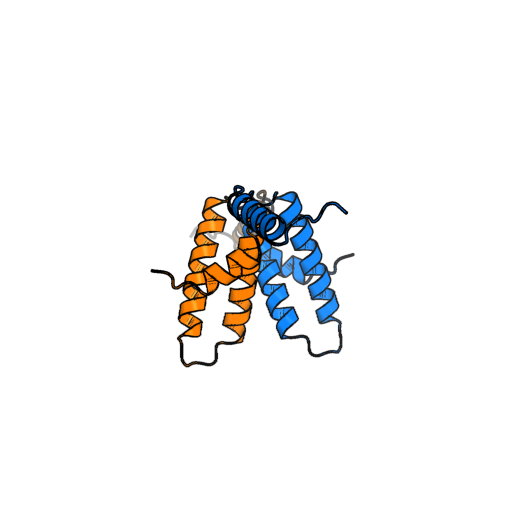 . ARG A 1 74 ? 4.406 -6.473 -10.797 1 94.56 74 ARG A C 1
ATOM 605 O O . ARG A 1 74 ? 3.773 -5.438 -10.57 1 94.56 74 ARG A O 1
ATOM 612 N N . GLU A 1 75 ? 4.176 -7.344 -11.695 1 92.19 75 GLU A N 1
ATOM 613 C CA . GLU A 1 75 ? 3 -7.145 -12.539 1 92.19 75 GLU A CA 1
ATOM 614 C C . GLU A 1 75 ? 1.721 -7.527 -11.805 1 92.19 75 GLU A C 1
ATOM 616 O O . GLU A 1 75 ? 1.712 -8.477 -11.016 1 92.19 75 GLU A O 1
ATOM 621 N N . GLU A 1 76 ? 0.678 -6.832 -12.195 1 91.62 76 GLU A N 1
ATOM 622 C CA . GLU A 1 76 ? -0.602 -7.047 -11.523 1 91.62 76 GLU A CA 1
ATOM 623 C C . GLU A 1 76 ? -1.053 -8.5 -11.648 1 91.62 76 GLU A C 1
ATOM 625 O O . GLU A 1 76 ? -1.559 -9.086 -10.688 1 91.62 76 GLU A O 1
ATOM 630 N N . ALA A 1 77 ? -0.912 -9.016 -12.781 1 90.75 77 ALA A N 1
ATOM 631 C CA . ALA A 1 77 ? -1.34 -10.391 -13.008 1 90.75 77 ALA A CA 1
ATOM 632 C C . ALA A 1 77 ? -0.609 -11.352 -12.062 1 90.75 77 ALA A C 1
ATOM 634 O O . ALA A 1 77 ? -1.198 -12.312 -11.57 1 90.75 77 ALA A O 1
ATOM 635 N N . LYS A 1 78 ? 0.607 -11.117 -11.859 1 91.75 78 LYS A N 1
ATOM 636 C CA . LYS A 1 78 ? 1.389 -11.945 -10.945 1 91.75 78 LYS A CA 1
ATOM 637 C C . LYS A 1 78 ? 0.914 -11.766 -9.508 1 91.75 78 LYS A C 1
ATOM 639 O O . LYS A 1 78 ? 0.813 -12.742 -8.758 1 91.75 78 LYS A O 1
ATOM 644 N N . ILE A 1 79 ? 0.626 -10.586 -9.117 1 94.56 79 ILE A N 1
ATOM 645 C CA . ILE A 1 79 ? 0.13 -10.297 -7.777 1 94.56 79 ILE A CA 1
ATOM 646 C C . ILE A 1 79 ? -1.161 -11.07 -7.527 1 94.56 79 ILE A C 1
ATOM 648 O O . ILE A 1 79 ? -1.306 -11.734 -6.496 1 94.56 79 ILE A O 1
ATOM 652 N N . VAL A 1 80 ? -2.023 -10.984 -8.453 1 93.38 80 VAL A N 1
ATOM 653 C CA . VAL A 1 80 ? -3.316 -11.648 -8.32 1 93.38 80 VAL A CA 1
ATOM 654 C C . VAL A 1 80 ? -3.113 -13.156 -8.211 1 93.38 80 VAL A C 1
ATOM 656 O O . VAL A 1 80 ? -3.758 -13.82 -7.395 1 93.38 80 VAL A O 1
ATOM 659 N N . LYS A 1 81 ? -2.221 -13.641 -8.977 1 93.38 81 LYS A N 1
ATOM 660 C CA . LYS A 1 81 ? -1.91 -15.062 -8.914 1 93.38 81 LYS A CA 1
ATOM 661 C C . LYS A 1 81 ? -1.364 -15.445 -7.539 1 93.38 81 LYS A C 1
ATOM 663 O O . LYS A 1 81 ? -1.757 -16.469 -6.969 1 93.38 81 LYS A O 1
ATOM 668 N N . GLU A 1 82 ? -0.5 -14.664 -7.078 1 93.25 82 GLU A N 1
ATOM 669 C CA . GLU A 1 82 ? 0.118 -14.953 -5.785 1 93.25 82 GLU A CA 1
ATOM 670 C C . GLU A 1 82 ? -0.907 -14.883 -4.656 1 93.25 82 GLU A C 1
ATOM 672 O O . GLU A 1 82 ? -0.857 -15.688 -3.719 1 93.25 82 GLU A O 1
ATOM 677 N N . ILE A 1 83 ? -1.848 -13.922 -4.719 1 94.38 83 ILE A N 1
ATOM 678 C CA . ILE A 1 83 ? -2.916 -13.797 -3.73 1 94.38 83 ILE A CA 1
ATOM 679 C C . ILE A 1 83 ? -3.744 -15.078 -3.703 1 94.38 83 ILE A C 1
ATOM 681 O O . ILE A 1 83 ? -4.172 -15.523 -2.637 1 94.38 83 ILE A O 1
ATOM 685 N N . ASN A 1 84 ? -3.883 -15.641 -4.832 1 91.25 84 ASN A N 1
ATOM 686 C CA . ASN A 1 84 ? -4.785 -16.781 -4.965 1 91.25 84 ASN A CA 1
ATOM 687 C C . ASN A 1 84 ? -4.043 -18.109 -4.801 1 91.25 84 ASN A C 1
ATOM 689 O O . ASN A 1 84 ? -4.656 -19.172 -4.848 1 91.25 84 ASN A O 1
ATOM 693 N N . THR A 1 85 ? -2.758 -17.984 -4.715 1 90 85 THR A N 1
ATOM 694 C CA . THR A 1 85 ? -1.964 -19.188 -4.465 1 90 85 THR A CA 1
ATOM 695 C C . THR A 1 85 ? -1.763 -19.406 -2.969 1 90 85 THR A C 1
ATOM 697 O O . THR A 1 85 ? -1.194 -18.547 -2.283 1 90 85 THR A O 1
ATOM 700 N N . PRO A 1 86 ? -2.166 -20.484 -2.439 1 86.31 86 PRO A N 1
ATOM 701 C CA . PRO A 1 86 ? -2.059 -20.734 -0.998 1 86.31 86 PRO A CA 1
ATOM 702 C C . PRO A 1 86 ? -0.618 -20.656 -0.496 1 86.31 86 PRO A C 1
ATOM 704 O O . PRO A 1 86 ? 0.29 -21.188 -1.143 1 86.31 86 PRO A O 1
ATOM 707 N N . VAL A 1 87 ? -0.48 -19.859 0.568 1 79.56 87 VAL A N 1
ATOM 708 C CA . VAL A 1 87 ? 0.823 -19.781 1.22 1 79.56 87 VAL A CA 1
ATOM 709 C C . VAL A 1 87 ? 1.052 -21.047 2.049 1 79.56 87 VAL A C 1
ATOM 711 O O . VAL A 1 87 ? 0.14 -21.531 2.729 1 79.56 87 VAL A O 1
ATOM 714 N N . LYS A 1 88 ? 2.17 -21.75 1.693 1 67.31 88 LYS A N 1
ATOM 715 C CA . LYS A 1 88 ? 2.49 -23 2.395 1 67.31 88 LYS A CA 1
ATOM 716 C C . LYS A 1 88 ? 2.953 -22.719 3.822 1 67.31 88 LYS A C 1
ATOM 718 O O . LYS A 1 88 ? 3.557 -21.672 4.094 1 67.31 88 LYS A O 1
ATOM 723 N N . MET B 1 1 ? 0.084 -13.758 -48.625 1 28.56 1 MET B N 1
ATOM 724 C CA . MET B 1 1 ? -0.621 -13.57 -47.344 1 28.56 1 MET B CA 1
ATOM 725 C C . MET B 1 1 ? 0.125 -14.25 -46.219 1 28.56 1 MET B C 1
ATOM 727 O O . MET B 1 1 ? 0.334 -15.461 -46.25 1 28.56 1 MET B O 1
ATOM 731 N N . ILE B 1 2 ? 1.217 -13.617 -45.594 1 38.47 2 ILE B N 1
ATOM 732 C CA . ILE B 1 2 ? 2.049 -14.188 -44.562 1 38.47 2 ILE B CA 1
ATOM 733 C C . ILE B 1 2 ? 1.165 -14.75 -43.438 1 38.47 2 ILE B C 1
ATOM 735 O O . ILE B 1 2 ? 0.405 -14.008 -42.812 1 38.47 2 ILE B O 1
ATOM 739 N N . ILE B 1 3 ? 0.621 -15.922 -43.5 1 44.78 3 ILE B N 1
ATOM 740 C CA . ILE B 1 3 ? -0.161 -16.656 -42.531 1 44.78 3 ILE B CA 1
ATOM 741 C C . ILE B 1 3 ? 0.619 -16.75 -41.219 1 44.78 3 ILE B C 1
ATOM 743 O O . ILE B 1 3 ? 1.647 -17.422 -41.156 1 44.78 3 ILE B O 1
ATOM 747 N N . THR B 1 4 ? 0.871 -15.688 -40.594 1 54.41 4 THR B N 1
ATOM 748 C CA . THR B 1 4 ? 1.475 -15.766 -39.25 1 54.41 4 THR B CA 1
ATOM 749 C C . THR B 1 4 ? 0.67 -16.688 -38.344 1 54.41 4 THR B C 1
ATOM 751 O O . THR B 1 4 ? -0.519 -16.453 -38.125 1 54.41 4 THR B O 1
ATOM 754 N N . ASP B 1 5 ? 0.971 -17.953 -38.344 1 53.88 5 ASP B N 1
ATOM 755 C CA . ASP B 1 5 ? 0.304 -19.047 -37.656 1 53.88 5 ASP B CA 1
ATOM 756 C C . ASP B 1 5 ? 0.074 -18.703 -36.188 1 53.88 5 ASP B C 1
ATOM 758 O O . ASP B 1 5 ? 0.942 -18.109 -35.531 1 53.88 5 ASP B O 1
ATOM 762 N N . ASN B 1 6 ? -1.161 -18.609 -35.844 1 65.25 6 ASN B N 1
ATOM 763 C CA . ASN B 1 6 ? -1.682 -18.344 -34.5 1 65.25 6 ASN B CA 1
ATOM 764 C C . ASN B 1 6 ? -0.828 -19 -33.406 1 65.25 6 ASN B C 1
ATOM 766 O O . ASN B 1 6 ? -0.67 -18.453 -32.312 1 65.25 6 ASN B O 1
ATOM 770 N N . GLU B 1 7 ? -0.233 -20.078 -33.812 1 64.25 7 GLU B N 1
ATOM 771 C CA . GLU B 1 7 ? 0.57 -20.828 -32.844 1 64.25 7 GLU B CA 1
ATOM 772 C C . GLU B 1 7 ? 1.871 -20.094 -32.531 1 64.25 7 GLU B C 1
ATOM 774 O O . GLU B 1 7 ? 2.309 -20.062 -31.375 1 64.25 7 GLU B O 1
ATOM 779 N N . THR B 1 8 ? 2.359 -19.594 -33.562 1 67.62 8 THR B N 1
ATOM 780 C CA . THR B 1 8 ? 3.611 -18.875 -33.375 1 67.62 8 THR B CA 1
ATOM 781 C C . THR B 1 8 ? 3.3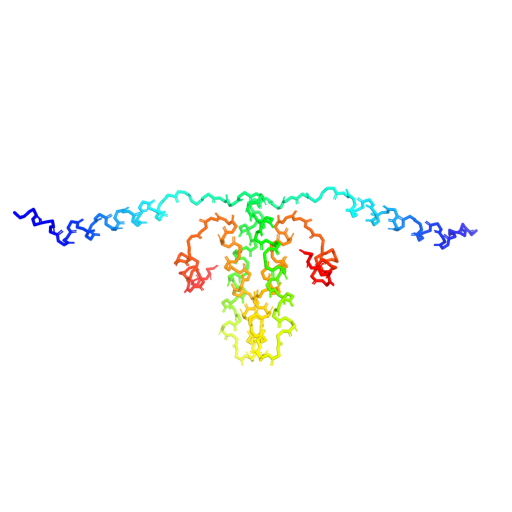91 -17.594 -32.562 1 67.62 8 THR B C 1
ATOM 783 O O . THR B 1 8 ? 4.211 -17.234 -31.734 1 67.62 8 THR B O 1
ATOM 786 N N . VAL B 1 9 ? 2.234 -16.953 -32.906 1 65.19 9 VAL B N 1
ATOM 787 C CA . VAL B 1 9 ? 1.906 -15.734 -32.156 1 65.19 9 VAL B CA 1
ATOM 788 C C . VAL B 1 9 ? 1.654 -16.062 -30.703 1 65.19 9 VAL B C 1
ATOM 790 O O . VAL B 1 9 ? 2.104 -15.344 -29.812 1 65.19 9 VAL B O 1
ATOM 793 N N . ASN B 1 10 ? 1.015 -17.125 -30.5 1 64.69 10 ASN B N 1
ATOM 794 C CA . ASN B 1 10 ? 0.759 -17.562 -29.125 1 64.69 10 ASN B CA 1
ATOM 795 C C . ASN B 1 10 ? 2.051 -17.938 -28.406 1 64.69 10 ASN B C 1
ATOM 797 O O . ASN B 1 10 ? 2.217 -17.625 -27.219 1 64.69 10 ASN B O 1
ATOM 801 N N . ALA B 1 11 ? 2.877 -18.594 -29.188 1 66.5 11 ALA B N 1
ATOM 802 C CA . ALA B 1 11 ? 4.172 -18.969 -28.625 1 66.5 11 ALA B CA 1
ATOM 803 C C . ALA B 1 11 ? 5.008 -17.734 -28.297 1 66.5 11 ALA B C 1
ATOM 805 O O . ALA B 1 11 ? 5.699 -17.703 -27.266 1 66.5 11 ALA B O 1
ATOM 806 N N . ALA B 1 12 ? 4.992 -16.844 -29.203 1 66.88 12 ALA B N 1
ATOM 807 C CA . ALA B 1 12 ? 5.738 -15.609 -28.984 1 66.88 12 ALA B CA 1
ATOM 808 C C . ALA B 1 12 ? 5.176 -14.828 -27.797 1 66.88 12 ALA B C 1
ATOM 810 O O . ALA B 1 12 ? 5.93 -14.281 -27 1 66.88 12 ALA B O 1
ATOM 811 N N . GLU B 1 13 ? 3.873 -14.758 -27.688 1 62.25 13 GLU B N 1
ATOM 812 C CA . GLU B 1 13 ? 3.236 -14.086 -26.562 1 62.25 13 GLU B CA 1
ATOM 813 C C . GLU B 1 13 ? 3.58 -14.766 -25.25 1 62.25 13 GLU B C 1
ATOM 815 O O . GLU B 1 13 ? 3.826 -14.102 -24.234 1 62.25 13 GLU B O 1
ATOM 820 N N . ASP B 1 14 ? 3.625 -16.094 -25.328 1 59.62 14 ASP B N 1
ATOM 821 C CA . ASP B 1 14 ? 4.008 -16.859 -24.156 1 59.62 14 ASP B CA 1
ATOM 822 C C . ASP B 1 14 ? 5.461 -16.594 -23.766 1 59.62 14 ASP B C 1
ATOM 824 O O . A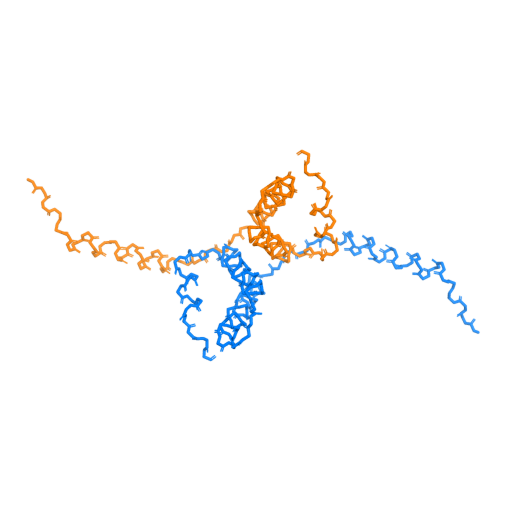SP B 1 14 ? 5.785 -16.484 -22.578 1 59.62 14 ASP B O 1
ATOM 828 N N . LEU B 1 15 ? 6.266 -16.625 -24.812 1 61.66 15 LEU B N 1
ATOM 829 C CA . LEU B 1 15 ? 7.672 -16.328 -24.578 1 61.66 15 LEU B CA 1
ATOM 830 C C . LEU B 1 15 ? 7.836 -14.93 -23.984 1 61.66 15 LEU B C 1
ATOM 832 O O . LEU B 1 15 ? 8.641 -14.734 -23.062 1 61.66 15 LEU B O 1
ATOM 836 N N . ILE B 1 16 ? 7.156 -14.031 -24.641 1 58.62 16 ILE B N 1
ATOM 837 C CA . ILE B 1 16 ? 7.195 -12.664 -24.141 1 58.62 16 ILE B CA 1
ATOM 838 C C . ILE B 1 16 ? 6.676 -12.617 -22.703 1 58.62 16 ILE B C 1
ATOM 840 O O . ILE B 1 16 ? 7.254 -11.953 -21.844 1 58.62 16 ILE B O 1
ATOM 844 N N . ARG B 1 17 ? 5.594 -13.312 -22.5 1 57.91 17 ARG B N 1
ATOM 845 C CA . ARG B 1 17 ? 5.043 -13.391 -21.156 1 57.91 17 ARG B CA 1
ATOM 846 C C . ARG B 1 17 ? 6.039 -14.031 -20.188 1 57.91 17 ARG B C 1
ATOM 848 O O . ARG B 1 17 ? 6.242 -13.539 -19.078 1 57.91 17 ARG B O 1
ATOM 855 N N . ARG B 1 18 ? 6.574 -15.188 -20.641 1 57.03 18 ARG B N 1
ATOM 856 C CA . ARG B 1 18 ? 7.582 -15.852 -19.828 1 57.03 18 ARG B CA 1
ATOM 857 C C . ARG B 1 18 ? 8.773 -14.938 -19.578 1 57.03 18 ARG B C 1
ATOM 859 O O . ARG B 1 18 ? 9.32 -14.906 -18.469 1 57.03 18 ARG B O 1
ATOM 866 N N . HIS B 1 19 ? 9.164 -14.391 -20.703 1 57.66 19 HIS B N 1
ATOM 867 C CA . HIS B 1 19 ? 10.289 -13.484 -20.562 1 57.66 19 HIS B CA 1
ATOM 868 C C . HIS B 1 19 ? 9.945 -12.312 -19.641 1 57.66 19 HIS B C 1
ATOM 870 O O . HIS B 1 19 ? 10.781 -11.859 -18.859 1 57.66 19 HIS B O 1
ATOM 876 N N . LYS B 1 20 ? 8.812 -11.812 -20.062 1 56.22 20 LYS B N 1
ATOM 877 C CA . LYS B 1 20 ? 8.344 -10.727 -19.203 1 56.22 20 LYS B CA 1
ATOM 878 C C . LYS B 1 20 ? 8.211 -11.195 -17.75 1 56.22 20 LYS B C 1
ATOM 880 O O . LYS B 1 20 ? 8.562 -10.469 -16.828 1 56.22 20 LYS B O 1
ATOM 885 N N . GLU B 1 21 ? 7.531 -12.344 -17.688 1 56 21 GLU B N 1
ATOM 886 C CA . GLU B 1 21 ? 7.391 -12.945 -16.375 1 56 21 GLU B CA 1
ATOM 887 C C . GLU B 1 21 ? 8.758 -13.219 -15.742 1 56 21 GLU B C 1
ATOM 889 O O . GLU B 1 21 ? 8.883 -13.242 -14.516 1 56 21 GLU B O 1
ATOM 894 N N . GLN B 1 22 ? 9.625 -13.516 -16.703 1 56.19 22 GLN B N 1
ATOM 895 C CA . GLN B 1 22 ? 10.969 -13.859 -16.25 1 56.19 22 GLN B CA 1
ATOM 896 C C . GLN B 1 22 ? 11.82 -12.602 -16.062 1 56.19 22 GLN B C 1
ATOM 898 O O . GLN B 1 22 ? 12.961 -12.688 -15.602 1 56.19 22 GLN B O 1
ATOM 903 N N . ARG B 1 23 ? 11.367 -11.594 -16.719 1 58.59 23 ARG B N 1
ATOM 904 C CA . ARG B 1 23 ? 12.227 -10.438 -16.484 1 58.59 23 ARG B CA 1
ATOM 905 C C . ARG B 1 23 ? 12.273 -10.078 -15.008 1 58.59 23 ARG B C 1
ATOM 907 O O . ARG B 1 23 ? 11.242 -10.07 -14.328 1 58.59 23 ARG B O 1
ATOM 914 N N . PRO B 1 24 ? 13.445 -9.922 -14.578 1 65.56 24 PRO B N 1
ATOM 915 C CA . PRO B 1 24 ? 13.602 -9.648 -13.148 1 65.56 24 PRO B CA 1
ATOM 916 C C . PRO B 1 24 ? 12.789 -8.438 -12.695 1 65.56 24 PRO B C 1
ATOM 918 O O . PRO B 1 24 ? 12.75 -7.418 -13.391 1 65.56 24 PRO B O 1
ATOM 921 N N . GLU B 1 25 ? 11.883 -8.633 -11.914 1 80.06 25 GLU B N 1
ATOM 922 C CA . GLU B 1 25 ? 11.156 -7.543 -11.289 1 80.06 25 GLU B CA 1
ATOM 923 C C . GLU B 1 25 ? 12.109 -6.508 -10.695 1 80.06 25 GLU B C 1
ATOM 925 O O . GLU B 1 25 ? 13.039 -6.859 -9.969 1 80.06 25 GLU B O 1
ATOM 930 N N . LYS B 1 26 ? 12.07 -5.316 -11.32 1 90.81 26 LYS B N 1
ATOM 931 C CA . LYS B 1 26 ? 12.867 -4.23 -10.758 1 90.81 26 LYS B CA 1
ATOM 932 C C . LYS B 1 26 ? 12.031 -3.367 -9.812 1 90.81 26 LYS B C 1
ATOM 934 O O . LYS B 1 26 ? 11 -2.818 -10.211 1 90.81 26 LYS B O 1
ATOM 939 N N . PRO B 1 27 ? 12.477 -3.312 -8.547 1 94.69 27 PRO B N 1
ATOM 940 C CA . PRO B 1 27 ? 11.75 -2.469 -7.594 1 94.69 27 PRO B CA 1
ATOM 941 C C . PRO B 1 27 ? 11.648 -1.015 -8.047 1 94.69 27 PRO B C 1
ATOM 943 O O . PRO B 1 27 ? 12.547 -0.516 -8.727 1 94.69 27 PRO B O 1
ATOM 946 N N . ARG B 1 28 ? 10.555 -0.392 -7.727 1 95.88 28 ARG B N 1
ATOM 947 C CA . ARG B 1 28 ? 10.359 1.025 -8.008 1 95.88 28 ARG B CA 1
ATOM 948 C C . ARG B 1 28 ? 11.359 1.882 -7.246 1 95.88 28 ARG B C 1
ATOM 950 O O . ARG B 1 28 ? 11.758 1.538 -6.129 1 95.88 28 ARG B O 1
ATOM 957 N N . THR B 1 29 ? 11.703 2.963 -7.914 1 94.75 29 THR B N 1
ATOM 958 C CA . THR B 1 29 ? 12.602 3.906 -7.254 1 94.75 29 THR B CA 1
ATOM 959 C C . THR B 1 29 ? 11.875 4.652 -6.141 1 94.75 29 THR B C 1
ATOM 961 O O . THR B 1 29 ? 10.641 4.711 -6.125 1 94.75 29 THR B O 1
ATOM 964 N N . VAL B 1 30 ? 12.625 5.176 -5.285 1 93.94 30 VAL B N 1
ATOM 965 C CA . VAL B 1 30 ? 12.062 5.973 -4.199 1 93.94 30 VAL B CA 1
ATOM 966 C C . VAL B 1 30 ? 11.266 7.141 -4.77 1 93.94 30 VAL B C 1
ATOM 968 O O . VAL B 1 30 ? 10.203 7.492 -4.25 1 93.94 30 VAL B O 1
ATOM 971 N N . GLN B 1 31 ? 11.789 7.773 -5.805 1 96 31 GLN B N 1
ATOM 972 C CA . GLN B 1 31 ? 11.109 8.898 -6.434 1 96 31 GLN B CA 1
ATOM 973 C C . GLN B 1 31 ? 9.742 8.492 -6.965 1 96 31 GLN B C 1
ATOM 975 O O . GLN B 1 31 ? 8.766 9.234 -6.828 1 96 31 GLN B O 1
ATOM 980 N N . ALA B 1 32 ? 9.734 7.34 -7.516 1 97 32 ALA B N 1
ATOM 981 C CA . ALA B 1 32 ? 8.469 6.828 -8.031 1 97 32 ALA B CA 1
ATOM 982 C C . ALA B 1 32 ? 7.477 6.57 -6.902 1 97 32 ALA B C 1
ATOM 984 O O . ALA B 1 32 ? 6.289 6.891 -7.02 1 97 32 ALA B O 1
ATOM 985 N N . ILE B 1 33 ? 7.973 5.984 -5.867 1 97.81 33 ILE B N 1
ATOM 986 C CA . ILE B 1 33 ? 7.133 5.695 -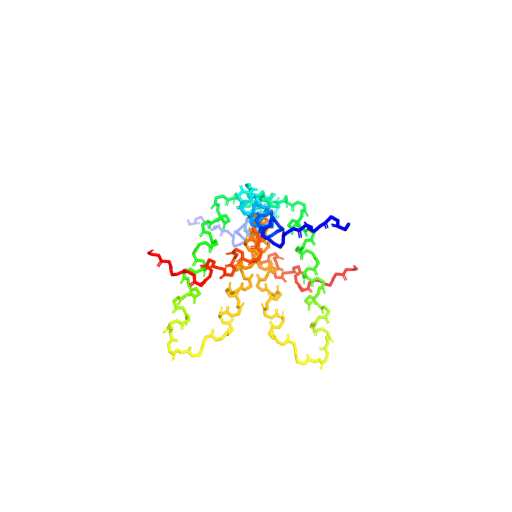4.711 1 97.81 33 ILE B CA 1
ATOM 987 C C . ILE B 1 33 ? 6.617 7 -4.105 1 97.81 33 ILE B C 1
ATOM 989 O O . ILE B 1 33 ? 5.438 7.113 -3.77 1 97.81 33 ILE B O 1
ATOM 993 N N . LEU B 1 34 ? 7.457 8.016 -4.086 1 96.69 34 LEU B N 1
ATOM 994 C CA . LEU B 1 34 ? 7.062 9.312 -3.559 1 96.69 34 LEU B CA 1
ATOM 995 C C . LEU B 1 34 ? 6 9.961 -4.445 1 96.69 34 LEU B C 1
ATOM 997 O O . LEU B 1 34 ? 5.031 10.539 -3.939 1 96.69 34 LEU B O 1
ATOM 1001 N N . ALA B 1 35 ? 6.191 9.945 -5.668 1 97.94 35 ALA B N 1
ATOM 1002 C CA . ALA B 1 35 ? 5.223 10.516 -6.598 1 97.94 35 ALA B CA 1
ATOM 1003 C C . ALA B 1 35 ? 3.852 9.875 -6.426 1 97.94 35 ALA B C 1
ATOM 1005 O O . ALA B 1 35 ? 2.832 10.57 -6.387 1 97.94 35 ALA B O 1
ATOM 1006 N N . ARG B 1 36 ? 3.789 8.555 -6.312 1 98.31 36 ARG B N 1
ATOM 1007 C CA . ARG B 1 36 ? 2.529 7.84 -6.125 1 98.31 36 ARG B CA 1
ATOM 1008 C C . ARG B 1 36 ? 1.913 8.164 -4.77 1 98.31 36 ARG B C 1
ATOM 1010 O O . ARG B 1 36 ? 0.69 8.258 -4.645 1 98.31 36 ARG B O 1
ATOM 1017 N N . TYR B 1 37 ? 2.752 8.312 -3.863 1 98.06 37 TYR B N 1
ATOM 1018 C CA . TYR B 1 37 ? 2.305 8.688 -2.525 1 98.06 37 TYR B CA 1
ATOM 1019 C C . TYR B 1 37 ? 1.564 10.016 -2.551 1 98.06 37 TYR B C 1
ATOM 1021 O O . TYR B 1 37 ? 0.439 10.117 -2.057 1 98.06 37 TYR B O 1
ATOM 1029 N N . ASN B 1 38 ? 2.135 10.945 -3.131 1 97.44 38 ASN B N 1
ATOM 1030 C CA . ASN B 1 38 ? 1.527 12.266 -3.221 1 97.44 38 ASN B CA 1
ATOM 1031 C C . ASN B 1 38 ? 0.247 12.242 -4.051 1 97.44 38 ASN B C 1
ATOM 1033 O O . ASN B 1 38 ? -0.739 12.891 -3.695 1 97.44 38 ASN B O 1
ATOM 1037 N N . GLN B 1 39 ? 0.275 11.555 -5.105 1 97.94 39 GLN B N 1
ATOM 1038 C CA . GLN B 1 39 ? -0.905 11.414 -5.953 1 97.94 39 GLN B CA 1
ATOM 1039 C C . GLN B 1 39 ? -2.062 10.781 -5.184 1 97.94 39 GLN B C 1
ATOM 1041 O O . GLN B 1 39 ? -3.203 11.234 -5.285 1 97.94 39 GLN B O 1
ATOM 1046 N N . ALA B 1 40 ? -1.773 9.719 -4.438 1 97.94 40 ALA B N 1
ATOM 1047 C CA . ALA B 1 40 ? -2.801 9.023 -3.668 1 97.94 40 ALA B CA 1
ATOM 1048 C C . ALA B 1 40 ? -3.418 9.945 -2.619 1 97.94 40 ALA B C 1
ATOM 1050 O O . ALA B 1 40 ? -4.633 9.922 -2.402 1 97.94 40 ALA B O 1
ATOM 1051 N N . ILE B 1 41 ? -2.584 10.734 -1.999 1 97.56 41 ILE B N 1
ATOM 1052 C CA . ILE B 1 41 ? -3.084 11.68 -1.002 1 97.56 41 ILE B CA 1
ATOM 1053 C C . ILE B 1 41 ? -4.055 12.656 -1.658 1 97.56 41 ILE B C 1
ATOM 1055 O O . ILE B 1 41 ? -5.141 12.906 -1.137 1 97.56 41 ILE B O 1
ATOM 1059 N N . SER B 1 42 ? -3.621 13.203 -2.762 1 96.44 42 SER B N 1
ATOM 1060 C CA . SER B 1 42 ? -4.477 14.133 -3.488 1 96.44 42 SER B CA 1
ATOM 1061 C C . SER B 1 42 ? -5.812 13.492 -3.852 1 96.44 42 SER B C 1
ATOM 1063 O O . SER B 1 42 ? -6.867 14.102 -3.664 1 96.44 42 SER B O 1
ATOM 1065 N N . GLN B 1 43 ? -5.82 12.305 -4.348 1 95.94 43 GLN B N 1
ATOM 1066 C CA . GLN B 1 43 ? -7.035 11.594 -4.727 1 95.94 43 GLN B CA 1
ATOM 1067 C C . GLN B 1 43 ? -7.934 11.352 -3.518 1 95.94 43 GLN B C 1
ATOM 1069 O O . GLN B 1 43 ? -9.156 11.477 -3.607 1 95.94 43 GLN B O 1
ATOM 1074 N N . TYR B 1 44 ? -7.32 11 -2.473 1 95.81 44 TYR B N 1
ATOM 1075 C CA . TYR B 1 44 ? -8.07 10.75 -1.248 1 95.81 44 TYR B CA 1
ATOM 1076 C C . TYR B 1 44 ? -8.781 12.008 -0.775 1 95.81 44 TYR B C 1
ATOM 1078 O O . TYR B 1 44 ? -9.969 11.969 -0.431 1 95.81 44 TYR B O 1
ATOM 1086 N N . GLN B 1 45 ? -8.055 13.07 -0.76 1 94.44 45 GLN B N 1
ATOM 1087 C CA . GLN B 1 45 ? -8.625 14.344 -0.332 1 94.44 45 GLN B CA 1
ATOM 1088 C C . GLN B 1 45 ? -9.766 14.773 -1.254 1 94.44 45 GLN B C 1
ATOM 1090 O O . GLN B 1 45 ? -10.789 15.273 -0.791 1 94.44 45 GLN B O 1
ATOM 1095 N N . ASP B 1 46 ? -9.594 14.562 -2.521 1 93.06 46 ASP B N 1
ATOM 1096 C CA . ASP B 1 46 ? -10.656 14.844 -3.48 1 93.06 46 ASP B CA 1
ATOM 1097 C C . ASP B 1 46 ? -11.906 14.016 -3.18 1 93.06 46 ASP B C 1
ATOM 1099 O O . ASP B 1 46 ? -13.023 14.539 -3.215 1 93.06 46 ASP B O 1
ATOM 1103 N N . LEU B 1 47 ? -11.672 12.711 -2.885 1 92.19 47 LEU B N 1
ATOM 1104 C CA . LEU B 1 47 ? -12.789 11.805 -2.605 1 92.19 47 LEU B CA 1
ATOM 1105 C C . LEU B 1 47 ? -13.508 12.211 -1.323 1 92.19 47 LEU B C 1
ATOM 1107 O O . LEU B 1 47 ? -14.727 12.07 -1.217 1 92.19 47 LEU B O 1
ATOM 1111 N N . MET B 1 48 ? -12.734 12.688 -0.409 1 90.38 48 MET B N 1
ATOM 1112 C CA . MET B 1 48 ? -13.312 13.094 0.869 1 90.38 48 MET B CA 1
ATOM 1113 C C . MET B 1 48 ? -14.227 14.297 0.693 1 90.38 48 MET B C 1
ATOM 1115 O O . MET B 1 48 ? -15.195 14.461 1.437 1 90.38 48 MET B O 1
ATOM 1119 N N . GLN B 1 49 ? -13.977 15.055 -0.267 1 88.12 49 GLN B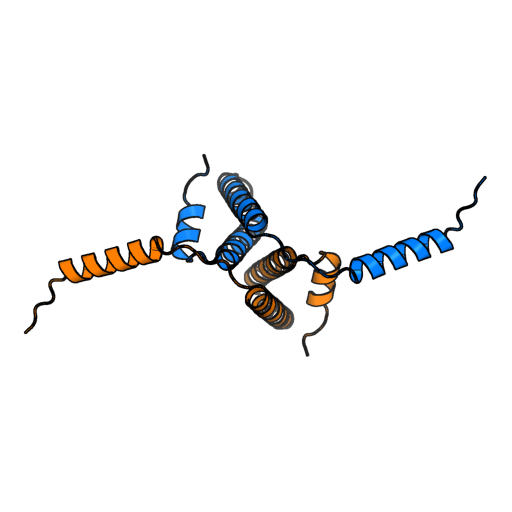 N 1
ATOM 1120 C CA . GLN B 1 49 ? -14.781 16.25 -0.528 1 88.12 49 GLN B CA 1
ATOM 1121 C C . GLN B 1 49 ? -15.984 15.922 -1.408 1 88.12 49 GLN B C 1
ATOM 1123 O O . GLN B 1 49 ? -16.938 16.703 -1.487 1 88.12 49 GLN B O 1
ATOM 1128 N N . ALA B 1 50 ? -15.898 14.727 -1.964 1 83.69 50 ALA B N 1
ATOM 1129 C CA . ALA B 1 50 ? -16.969 14.352 -2.885 1 83.69 50 ALA B CA 1
ATOM 1130 C C . ALA B 1 50 ? -18.219 13.938 -2.125 1 83.69 50 ALA B C 1
ATOM 1132 O O . ALA B 1 50 ? -18.141 13.383 -1.025 1 83.69 50 ALA B O 1
ATOM 1133 N N . GLN B 1 51 ? -19.328 14.25 -2.488 1 75.38 51 GLN B N 1
ATOM 1134 C CA . GLN B 1 51 ? -20.625 14.008 -1.885 1 75.38 51 GLN B CA 1
ATOM 1135 C C . GLN B 1 51 ? -21.188 12.648 -2.303 1 75.38 51 GLN B C 1
ATOM 1137 O O . GLN B 1 51 ? -22.391 12.414 -2.219 1 75.38 51 GLN B O 1
ATOM 1142 N N . VAL B 1 52 ? -20.422 11.742 -2.793 1 76.81 52 VAL B N 1
ATOM 1143 C CA . VAL B 1 52 ? -20.891 10.422 -3.201 1 76.81 52 VAL B CA 1
ATOM 1144 C C . VAL B 1 52 ? -20.281 9.359 -2.285 1 76.81 52 VAL B C 1
ATOM 1146 O O . VAL B 1 52 ? -19.25 9.578 -1.667 1 76.81 52 VAL B O 1
ATOM 1149 N N . ASP B 1 53 ? -21.062 8.266 -2.148 1 78.94 53 ASP B N 1
ATOM 1150 C CA . ASP B 1 53 ? -20.578 7.152 -1.341 1 78.94 53 ASP B CA 1
ATOM 1151 C C . ASP B 1 53 ? -19.359 6.488 -2.004 1 78.94 53 ASP B C 1
ATOM 1153 O O . ASP B 1 53 ? -19.516 5.785 -3.004 1 78.94 53 ASP B O 1
ATOM 1157 N N . ASN B 1 54 ? -18.172 6.789 -1.575 1 86.25 54 ASN B N 1
ATOM 1158 C CA . ASN B 1 54 ? -16.906 6.258 -2.078 1 86.25 54 ASN B CA 1
ATOM 1159 C C . ASN B 1 54 ? -16.094 5.602 -0.967 1 86.25 54 ASN B C 1
ATOM 1161 O O . ASN B 1 54 ? -14.867 5.68 -0.965 1 86.25 54 ASN B O 1
ATOM 1165 N N . ARG B 1 55 ? -16.797 4.945 -0.133 1 87 55 ARG B N 1
ATOM 1166 C CA . ARG B 1 55 ? -16.125 4.461 1.068 1 87 55 ARG B CA 1
ATOM 1167 C C . ARG B 1 55 ? -15.039 3.451 0.719 1 87 55 ARG B C 1
ATOM 1169 O O . ARG B 1 55 ? -13.914 3.543 1.216 1 87 55 ARG B O 1
ATOM 1176 N N . GLU B 1 56 ? -15.383 2.471 -0.162 1 89.56 56 GLU B N 1
ATOM 1177 C CA . GLU B 1 56 ? -14.406 1.437 -0.5 1 89.56 56 GLU B CA 1
ATOM 1178 C C . GLU B 1 56 ? -13.18 2.037 -1.171 1 89.56 56 GLU B C 1
ATOM 1180 O O . GLU B 1 56 ? -12.047 1.654 -0.863 1 89.56 56 GLU B O 1
ATOM 1185 N N . GLN B 1 57 ? -13.391 2.949 -2.029 1 92.75 57 GLN B N 1
ATOM 1186 C CA . GLN B 1 57 ? -12.273 3.613 -2.691 1 92.75 57 GLN B CA 1
ATOM 1187 C C . GLN B 1 57 ? -11.422 4.379 -1.689 1 92.75 57 GLN B C 1
ATOM 1189 O O . GLN B 1 57 ? -10.188 4.352 -1.766 1 92.75 57 GLN B O 1
ATOM 1194 N N . ARG B 1 58 ? -12.102 5.012 -0.745 1 93.88 58 ARG B N 1
ATOM 1195 C CA . ARG B 1 58 ? -11.383 5.758 0.283 1 93.88 58 ARG B CA 1
ATOM 1196 C C . ARG B 1 58 ? -10.547 4.824 1.15 1 93.88 58 ARG B C 1
ATOM 1198 O O . ARG B 1 58 ? -9.398 5.129 1.472 1 93.88 58 ARG B O 1
ATOM 1205 N N . VAL B 1 59 ? -11.117 3.711 1.471 1 94.56 59 VAL B N 1
ATOM 1206 C CA . VAL B 1 59 ? -10.422 2.727 2.293 1 94.56 59 VAL B CA 1
ATOM 1207 C C . VAL B 1 59 ? -9.203 2.189 1.538 1 94.56 59 VAL B C 1
ATOM 1209 O O . VAL B 1 59 ? -8.117 2.061 2.107 1 94.56 59 VAL B O 1
ATOM 1212 N N . MET B 1 60 ? -9.375 1.958 0.239 1 96.62 60 MET B N 1
ATOM 1213 C CA . MET B 1 60 ? -8.281 1.45 -0.587 1 96.62 60 MET B CA 1
ATOM 1214 C C . MET B 1 60 ? -7.164 2.482 -0.708 1 96.62 60 MET B C 1
ATOM 1216 O O . MET B 1 60 ? -5.984 2.146 -0.576 1 96.62 60 MET B O 1
ATOM 1220 N N . LEU B 1 61 ? -7.574 3.697 -0.871 1 96.88 61 LEU B N 1
ATOM 1221 C CA . LEU B 1 61 ? -6.586 4.762 -1.017 1 96.88 61 LEU B CA 1
ATOM 1222 C C . LEU B 1 61 ? -5.852 5.008 0.298 1 96.88 61 LEU B C 1
ATOM 1224 O O . LEU B 1 61 ? -4.637 5.223 0.306 1 96.88 61 LEU B O 1
ATOM 1228 N N . TYR B 1 62 ? -6.605 4.992 1.368 1 96.88 62 TYR B N 1
ATOM 1229 C CA . TYR B 1 62 ? -5.996 5.156 2.684 1 96.88 62 TYR B CA 1
ATOM 1230 C C . TYR B 1 62 ? -4.949 4.078 2.936 1 96.88 62 TYR B C 1
ATOM 1232 O O . TYR B 1 62 ? -3.836 4.375 3.377 1 96.88 62 TYR B O 1
ATOM 1240 N N . SER B 1 63 ? -5.262 2.889 2.648 1 97.94 63 SER B N 1
ATOM 1241 C CA . SER B 1 63 ? -4.32 1.783 2.803 1 97.94 63 SER B CA 1
ATOM 1242 C C . SER B 1 63 ? -3.104 1.965 1.902 1 97.94 63 SER B C 1
ATOM 1244 O O . SER B 1 63 ? -1.973 1.709 2.32 1 97.94 63 SER B O 1
ATOM 1246 N N . GLU B 1 64 ? -3.297 2.338 0.688 1 98.56 64 GLU B N 1
ATOM 1247 C CA . GLU B 1 64 ? -2.201 2.607 -0.238 1 98.56 64 GLU B CA 1
ATOM 1248 C C . GLU B 1 64 ? -1.262 3.676 0.313 1 98.56 64 GLU B C 1
ATOM 1250 O O . GLU B 1 64 ? -0.041 3.5 0.307 1 98.56 64 GLU B O 1
ATOM 1255 N N . ILE B 1 65 ? -1.879 4.738 0.781 1 98.56 65 ILE B N 1
ATOM 1256 C CA . ILE B 1 65 ? -1.091 5.844 1.315 1 98.56 65 ILE B CA 1
ATOM 1257 C C . ILE B 1 65 ? -0.261 5.359 2.502 1 98.56 65 ILE B C 1
ATOM 1259 O O . ILE B 1 65 ? 0.941 5.625 2.576 1 98.56 65 ILE B O 1
ATOM 1263 N N . LYS B 1 66 ? -0.867 4.66 3.402 1 98.19 66 LYS B N 1
ATOM 1264 C CA . LYS B 1 66 ? -0.165 4.137 4.57 1 98.19 66 LYS B CA 1
ATOM 1265 C C . LYS B 1 66 ? 0.977 3.213 4.156 1 98.19 66 LYS B C 1
ATOM 1267 O O . LYS B 1 66 ? 2.066 3.271 4.73 1 98.19 66 LYS B O 1
ATOM 1272 N N . THR B 1 67 ? 0.754 2.393 3.164 1 98.62 67 THR B N 1
ATOM 1273 C CA . THR B 1 67 ? 1.738 1.433 2.676 1 98.62 67 THR B CA 1
ATOM 1274 C C . THR B 1 67 ? 2.904 2.15 1.999 1 98.62 67 THR B C 1
ATOM 1276 O O . THR B 1 67 ? 4.066 1.856 2.281 1 98.62 67 THR B O 1
ATOM 1279 N N . LEU B 1 68 ? 2.576 3.076 1.121 1 98.62 68 LEU B N 1
ATOM 1280 C CA . LEU B 1 68 ? 3.611 3.852 0.445 1 98.62 68 LEU B CA 1
ATOM 1281 C C . LEU B 1 68 ? 4.438 4.652 1.448 1 98.62 68 LEU B C 1
ATOM 1283 O O . LEU B 1 68 ? 5.664 4.703 1.348 1 98.62 68 LEU B O 1
ATOM 1287 N N . GLY B 1 69 ? 3.746 5.293 2.391 1 98.31 69 GLY B N 1
ATOM 1288 C CA . GLY B 1 69 ? 4.457 5.988 3.449 1 98.31 69 GLY B CA 1
ATOM 1289 C C . GLY B 1 69 ? 5.418 5.094 4.211 1 98.31 69 GLY B C 1
ATOM 1290 O O . GLY B 1 69 ? 6.551 5.488 4.492 1 98.31 69 GLY B O 1
ATOM 1291 N N . TRP B 1 70 ? 4.969 3.916 4.551 1 97.62 70 TRP B N 1
ATOM 1292 C CA . TRP B 1 70 ? 5.82 2.934 5.211 1 97.62 70 TRP B CA 1
ATOM 1293 C C . TRP B 1 70 ? 7.035 2.605 4.355 1 97.62 70 TRP B C 1
ATOM 1295 O O . TRP B 1 70 ? 8.156 2.535 4.859 1 97.62 70 TRP B O 1
ATOM 1305 N N . CYS B 1 71 ? 6.875 2.383 3.064 1 97.94 71 CYS B N 1
ATOM 1306 C CA . CYS B 1 71 ? 7.98 2.094 2.156 1 97.94 71 CYS B CA 1
ATOM 1307 C C . CYS B 1 71 ? 9 3.227 2.156 1 97.94 71 CYS B C 1
ATOM 1309 O O . CYS B 1 71 ? 10.203 2.986 2.014 1 97.94 71 CYS B O 1
ATOM 1311 N N . LEU B 1 72 ? 8.5 4.406 2.305 1 97.31 72 LEU B N 1
ATOM 1312 C CA . LEU B 1 72 ? 9.344 5.594 2.289 1 97.31 72 LEU B CA 1
ATOM 1313 C C . LEU B 1 72 ? 10.031 5.793 3.639 1 97.31 72 LEU B C 1
ATOM 1315 O O . LEU B 1 72 ? 10.93 6.625 3.766 1 97.31 72 LEU B O 1
ATOM 1319 N N . GLY B 1 73 ? 9.586 5.023 4.613 1 96 73 GLY B N 1
ATOM 1320 C CA . GLY B 1 73 ? 10.156 5.152 5.941 1 96 73 GLY B CA 1
ATOM 1321 C C . GLY B 1 73 ? 9.5 6.238 6.773 1 96 73 GLY B C 1
ATOM 1322 O O . GLY B 1 73 ? 10.07 6.695 7.766 1 96 73 GLY B O 1
ATOM 1323 N N . ARG B 1 74 ? 8.312 6.645 6.43 1 94.56 74 ARG B N 1
ATOM 1324 C CA . ARG B 1 74 ? 7.602 7.699 7.148 1 94.56 74 ARG B CA 1
ATOM 1325 C C . ARG B 1 74 ? 6.918 7.148 8.398 1 94.56 74 ARG B C 1
ATOM 1327 O O . ARG B 1 74 ? 6.398 6.031 8.383 1 94.56 74 ARG B O 1
ATOM 1334 N N . GLU B 1 75 ? 6.895 8 9.344 1 92 75 GLU B N 1
ATOM 1335 C CA . GLU B 1 75 ? 6.141 7.66 10.539 1 92 75 GLU B CA 1
ATOM 1336 C C . GLU B 1 75 ? 4.641 7.832 10.32 1 92 75 GLU B C 1
ATOM 1338 O O . GLU B 1 75 ? 4.215 8.75 9.609 1 92 75 GLU B O 1
ATOM 1343 N N . GLU B 1 76 ? 3.916 7.004 11.039 1 91.62 76 GLU B N 1
ATOM 1344 C CA . GLU B 1 76 ? 2.465 7.016 10.875 1 91.62 76 GLU B CA 1
ATOM 1345 C C . GLU B 1 76 ? 1.882 8.391 11.188 1 91.62 76 GLU B C 1
ATOM 1347 O O . GLU B 1 76 ? 0.989 8.867 10.492 1 91.62 76 GLU B O 1
ATOM 1352 N N . ALA B 1 77 ? 2.354 8.938 12.211 1 90.69 77 ALA B N 1
ATOM 1353 C CA . ALA B 1 77 ? 1.837 10.25 12.602 1 90.69 77 ALA B CA 1
ATOM 1354 C C . ALA B 1 77 ? 2.033 11.273 11.492 1 90.69 77 ALA B C 1
ATOM 1356 O O . ALA B 1 77 ? 1.171 12.125 11.266 1 90.69 77 ALA B O 1
ATOM 1357 N N . LYS B 1 78 ? 3.113 11.203 10.867 1 91.62 78 LYS B N 1
ATOM 1358 C CA . LYS B 1 78 ? 3.385 12.109 9.758 1 91.62 78 LYS B CA 1
ATOM 1359 C C . LYS B 1 78 ? 2.459 11.828 8.578 1 91.62 78 LYS B C 1
ATOM 1361 O O . LYS B 1 78 ? 1.954 12.758 7.941 1 91.62 78 LYS B O 1
ATOM 1366 N N . ILE B 1 79 ? 2.227 10.625 8.281 1 94.5 79 ILE B N 1
ATOM 1367 C CA . ILE B 1 79 ? 1.335 10.227 7.203 1 94.5 79 ILE B CA 1
ATOM 1368 C C . ILE B 1 79 ? -0.06 10.797 7.449 1 94.5 79 ILE B C 1
ATOM 1370 O O . ILE B 1 79 ? -0.658 11.398 6.551 1 94.5 79 ILE B O 1
ATOM 1374 N N . VAL B 1 80 ? -0.521 10.602 8.617 1 93.25 80 VAL B N 1
ATOM 1375 C CA . VAL B 1 80 ? -1.859 11.062 8.969 1 93.25 80 VAL B CA 1
ATOM 1376 C C . VAL B 1 80 ? -1.934 12.586 8.836 1 93.25 80 VAL B C 1
ATOM 1378 O O . VAL B 1 80 ? -2.918 13.125 8.32 1 93.25 80 VAL B O 1
ATOM 1381 N N . LYS B 1 81 ? -0.913 13.227 9.242 1 93.25 81 LYS B N 1
ATOM 1382 C CA . LYS B 1 81 ? -0.86 14.68 9.109 1 93.25 81 LYS B CA 1
ATOM 1383 C C . LYS B 1 81 ? -0.898 15.094 7.641 1 93.25 81 LYS B C 1
ATOM 1385 O O . LYS B 1 81 ? -1.608 16.031 7.273 1 93.25 81 LYS B O 1
ATOM 1390 N N . GLU B 1 82 ? -0.144 14.43 6.883 1 93.06 82 GLU B N 1
ATOM 1391 C CA . GLU B 1 82 ? -0.074 14.766 5.465 1 93.06 82 GLU B CA 1
ATOM 1392 C C . GLU B 1 82 ? -1.411 14.516 4.773 1 93.06 82 GLU B C 1
ATOM 1394 O O . GLU B 1 82 ? -1.815 15.289 3.896 1 93.06 82 GLU B O 1
ATOM 1399 N N . ILE B 1 83 ? -2.117 13.43 5.141 1 94.19 83 ILE B N 1
ATOM 1400 C CA . ILE B 1 83 ? -3.438 13.125 4.598 1 94.19 83 ILE B CA 1
ATOM 1401 C C . ILE B 1 83 ? -4.398 14.273 4.902 1 94.19 83 ILE B C 1
ATOM 1403 O O . ILE B 1 83 ? -5.238 14.625 4.07 1 94.19 83 ILE B O 1
ATOM 1407 N N . ASN B 1 84 ? -4.211 14.828 6.023 1 91.06 84 ASN B N 1
ATOM 1408 C CA . ASN B 1 84 ? -5.164 15.828 6.508 1 91.06 84 ASN B CA 1
ATOM 1409 C C . ASN B 1 84 ? -4.738 17.234 6.121 1 91.06 84 ASN B C 1
ATOM 1411 O O . ASN B 1 84 ? -5.449 18.203 6.402 1 91.06 84 ASN B O 1
ATOM 1415 N N . THR B 1 85 ? -3.568 17.312 5.574 1 89.56 85 THR B N 1
ATOM 1416 C CA . THR B 1 85 ? -3.102 18.609 5.09 1 89.56 85 THR B CA 1
ATOM 1417 C C . THR B 1 85 ? -3.482 18.812 3.625 1 89.56 8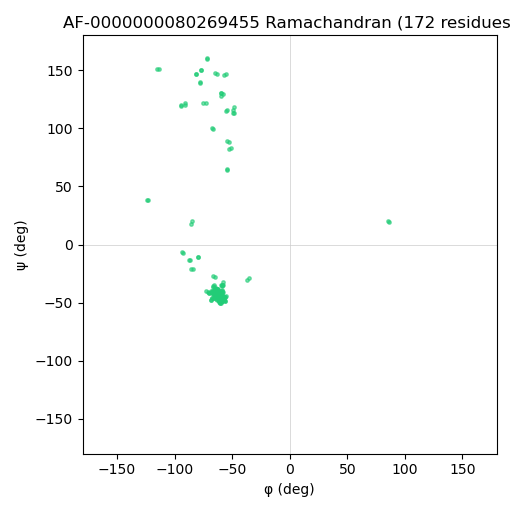5 THR B C 1
ATOM 1419 O O . THR B 1 85 ? -3.068 18.031 2.76 1 89.56 85 THR B O 1
ATOM 1422 N N . PRO B 1 86 ? -4.207 19.781 3.301 1 85.81 86 PRO B N 1
ATOM 1423 C CA . PRO B 1 86 ? -4.66 19.984 1.922 1 85.81 86 PRO B CA 1
ATOM 1424 C C . PRO B 1 86 ? -3.502 20.141 0.938 1 85.81 86 PRO B C 1
ATOM 1426 O O . PRO B 1 86 ? -2.52 20.828 1.231 1 85.81 86 PRO B O 1
ATOM 1429 N N . VAL B 1 87 ? -3.611 19.297 -0.103 1 79.38 87 VAL B N 1
ATOM 1430 C CA . VAL B 1 87 ? -2.633 19.422 -1.178 1 79.38 87 VAL B CA 1
ATOM 1431 C C . VAL B 1 87 ? -2.912 20.672 -1.993 1 79.38 87 VAL B C 1
ATOM 1433 O O . VAL B 1 87 ? -4.066 21 -2.287 1 79.38 87 VAL B O 1
ATOM 1436 N N . LYS B 1 88 ? -1.843 21.562 -2.037 1 66.56 88 LYS B N 1
ATOM 1437 C CA . LYS B 1 88 ? -1.979 22.812 -2.766 1 66.56 88 LYS B CA 1
ATOM 1438 C C . LYS B 1 88 ? -2.039 22.578 -4.273 1 66.56 88 LYS B C 1
ATOM 1440 O O . LYS B 1 88 ? -1.44 21.625 -4.777 1 66.56 88 LYS B O 1
#

Solvent-accessible surface area (backbone atoms only — not comparable to full-atom values): 9756 Å² total; per-residue (Å²): 129,89,76,74,49,66,63,56,54,49,49,48,50,47,48,47,44,47,43,55,68,57,40,77,59,55,55,53,51,69,67,56,48,49,52,50,33,53,51,38,40,48,51,41,51,53,53,69,70,42,93,60,97,50,61,68,60,44,47,30,36,51,29,32,34,55,45,41,34,45,45,44,33,49,53,67,70,56,50,54,49,53,58,70,42,82,78,130,130,89,75,76,50,65,63,57,54,50,48,47,49,47,47,48,45,47,43,56,69,58,42,75,60,56,56,52,50,70,67,57,49,49,54,51,33,54,49,38,41,48,51,40,49,53,52,69,71,43,92,58,96,49,62,68,60,45,46,29,37,51,29,31,35,55,45,39,36,45,44,44,35,47,52,68,69,56,49,55,49,54,59,72,41,80,78,130

Secondary structure (DSSP, 8-state):
-----HHHHHHHHHHHHHHHHHS--PPPPHHHHHHHHHHHHHHHHHHHH-SS--HHHHHHHHHHHHHHHHHHT--HHHHHHHHHSPP-/-----HHHHHHHHHHHHHHHHHS--PPPPHHHHHHHHHHHHHHHHHHHH-SS--HHHHHHHHHHHHHHHHHHT--HHHHHHHHHSPP-